Protein AF-A0A2K6MYL3-F1 (afdb_monomer_lite)

InterPro domains:
  IPR010414 Protein FRG1 [PF06229] (8-76)
  IPR010414 Protein FRG1 [PTHR12928] (8-79)

Secondary structure (DSSP, 8-state):
-----BTTB-BPBPTTS-EEEE-TT--EEEEESS--GGGB------SPP------SS-GGGSS-TTSHHHHHHHHHT--

pLDDT: mean 70.03, std 19.8, range [32.97, 95.19]

Sequence (79 aa):
MWSLHLIGKMALLASNGCFIRCNEARDIEAKSKTAAGEEMIKIRSCAERETKKKDDIPEEDKENVKQCEINYVYVFFSF

Foldseek 3Di:
DDFDDPPPWGFDADPVQFTWFADPVRDIDGDHNDDDPRRTDDDDDPDDDPDPDPDVDPPVPVDDPVCVVVVVVVVVVPD

Organism: Rhinopithecus bieti (NCBI:txid61621)

Radius of gyration: 18.35 Å; chains: 1; bounding box: 35×23×52 Å

Structure (mmCIF, N/CA/C/O backbone):
data_AF-A0A2K6MYL3-F1
#
_entry.id   AF-A0A2K6MYL3-F1
#
loop_
_atom_site.group_PDB
_atom_site.id
_atom_site.type_symbol
_atom_site.label_atom_id
_atom_site.label_alt_id
_atom_site.label_comp_id
_atom_site.label_asym_id
_atom_site.label_entity_id
_atom_site.label_seq_id
_atom_site.pdbx_PDB_ins_code
_atom_site.Cartn_x
_atom_site.Cartn_y
_atom_site.Cartn_z
_atom_site.occupancy
_atom_site.B_iso_or_equiv
_atom_site.auth_seq_id
_atom_site.auth_comp_id
_atom_site.auth_asym_id
_atom_site.auth_atom_id
_atom_site.pdbx_PDB_model_num
ATOM 1 N N . MET A 1 1 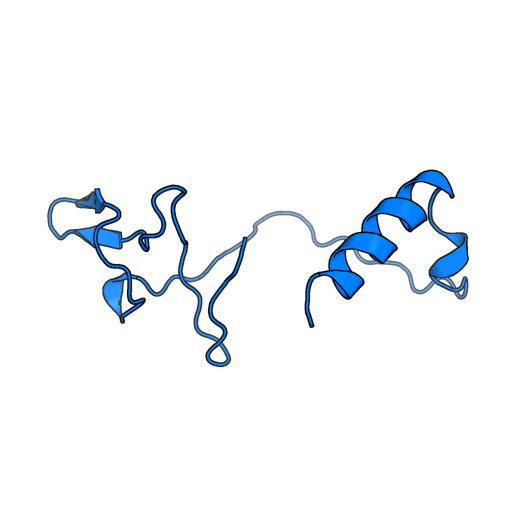? 3.637 -2.109 10.552 1.00 36.34 1 MET A N 1
ATOM 2 C CA . MET A 1 1 ? 3.387 -1.866 9.112 1.00 36.34 1 MET A CA 1
ATOM 3 C C . MET A 1 1 ? 3.598 -0.381 8.860 1.00 36.34 1 MET A C 1
ATOM 5 O O . MET A 1 1 ? 2.827 0.419 9.370 1.00 36.34 1 MET A O 1
ATOM 9 N N . TRP A 1 2 ? 4.702 -0.005 8.213 1.00 37.94 2 TRP A N 1
ATOM 10 C CA . TRP A 1 2 ? 5.133 1.392 8.108 1.00 37.94 2 TRP A CA 1
ATOM 11 C C . TRP A 1 2 ? 4.439 2.071 6.920 1.00 37.94 2 TRP A C 1
ATOM 13 O O . TRP A 1 2 ? 4.687 1.716 5.771 1.00 37.94 2 TRP A O 1
ATOM 23 N N . SER A 1 3 ? 3.549 3.024 7.203 1.00 42.84 3 SER A N 1
ATOM 24 C CA . SER A 1 3 ? 2.991 3.944 6.207 1.00 42.84 3 SER A CA 1
ATOM 25 C C . SER A 1 3 ? 3.933 5.140 6.092 1.00 42.84 3 SER A C 1
ATOM 27 O O . SER A 1 3 ? 4.146 5.840 7.080 1.00 42.84 3 SER A O 1
ATOM 29 N N . LEU A 1 4 ? 4.485 5.402 4.906 1.00 45.34 4 LEU A N 1
ATOM 30 C CA . LEU A 1 4 ? 5.215 6.644 4.637 1.00 45.34 4 LEU A CA 1
ATOM 31 C C . LEU A 1 4 ? 4.244 7.828 4.753 1.00 45.34 4 LEU A C 1
ATOM 33 O O . LEU A 1 4 ? 3.245 7.884 4.040 1.00 45.34 4 LEU A O 1
ATOM 37 N N . HIS A 1 5 ? 4.516 8.7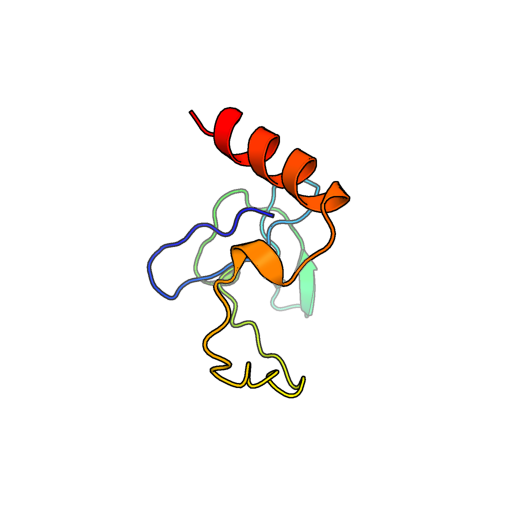41 5.686 1.00 44.81 5 HIS A N 1
ATOM 38 C CA . HIS A 1 5 ? 3.628 9.846 6.041 1.00 44.81 5 HIS A CA 1
ATOM 39 C C . HIS A 1 5 ? 4.119 11.154 5.404 1.00 44.81 5 HIS A C 1
ATOM 41 O O . HIS A 1 5 ? 4.829 11.944 6.018 1.00 44.81 5 HIS A O 1
ATOM 47 N N . LEU A 1 6 ? 3.727 11.401 4.154 1.00 51.81 6 LEU A N 1
ATOM 48 C CA . LEU A 1 6 ? 3.547 12.774 3.673 1.00 51.81 6 LEU A CA 1
ATOM 49 C C . LEU A 1 6 ? 2.138 13.165 4.121 1.00 51.81 6 LEU A C 1
ATOM 51 O O . LEU A 1 6 ? 1.202 12.458 3.769 1.00 51.81 6 LEU A O 1
ATOM 55 N N . ILE A 1 7 ? 1.989 14.214 4.936 1.00 59.78 7 ILE A N 1
ATOM 56 C CA . ILE A 1 7 ? 0.726 14.612 5.594 1.00 59.78 7 ILE A CA 1
ATOM 57 C C . ILE A 1 7 ? -0.489 14.394 4.667 1.00 59.78 7 ILE A C 1
ATOM 59 O O . ILE A 1 7 ? -0.635 15.061 3.643 1.00 59.78 7 ILE A O 1
ATOM 63 N N . GLY A 1 8 ? -1.337 13.418 5.012 1.00 71.12 8 GLY A N 1
ATOM 64 C CA . GLY A 1 8 ? -2.580 13.097 4.294 1.00 71.12 8 GLY A CA 1
ATOM 65 C C . GLY A 1 8 ? -2.480 12.126 3.106 1.00 71.12 8 GLY A C 1
ATOM 66 O O . GLY A 1 8 ? -3.512 11.803 2.520 1.00 71.12 8 GLY A O 1
ATOM 67 N N . LYS A 1 9 ? -1.289 11.630 2.754 1.00 81.06 9 LYS A N 1
ATOM 68 C CA . LYS A 1 9 ? -1.077 10.593 1.730 1.00 81.06 9 LYS A CA 1
ATOM 69 C C . LYS A 1 9 ? -0.713 9.262 2.391 1.00 81.06 9 LYS A C 1
ATOM 71 O O . LYS A 1 9 ? 0.081 9.230 3.326 1.00 81.06 9 LYS A O 1
ATOM 76 N N . MET A 1 10 ? -1.304 8.168 1.910 1.00 86.62 10 MET A N 1
ATOM 77 C CA . MET A 1 10 ? -1.086 6.812 2.425 1.00 86.62 10 MET A CA 1
ATOM 78 C C . MET A 1 10 ? -0.951 5.830 1.262 1.00 86.62 10 MET A C 1
ATOM 80 O O . MET A 1 10 ? -1.631 5.990 0.256 1.00 86.62 10 MET A O 1
ATOM 84 N N . ALA A 1 11 ? -0.127 4.797 1.423 1.00 89.44 11 ALA A N 1
ATOM 85 C CA . ALA A 1 11 ? 0.039 3.699 0.470 1.00 89.44 11 ALA A CA 1
ATOM 86 C C . ALA A 1 11 ? 0.188 2.372 1.234 1.00 89.44 11 ALA A C 1
ATOM 88 O O . ALA A 1 11 ? 0.647 2.369 2.380 1.00 89.44 11 ALA A O 1
ATOM 89 N N . LEU A 1 12 ? -0.195 1.244 0.625 1.00 89.25 12 LEU A N 1
ATOM 90 C CA . LEU A 1 12 ? -0.058 -0.084 1.242 1.00 89.25 12 LEU A CA 1
ATOM 91 C C . LEU A 1 12 ? 1.230 -0.762 0.790 1.00 89.25 12 LEU A C 1
ATOM 93 O O . LEU A 1 12 ? 1.447 -0.944 -0.404 1.00 89.25 12 LEU A O 1
ATOM 97 N N . LEU A 1 13 ? 2.046 -1.177 1.755 1.00 90.50 13 LEU A N 1
ATOM 98 C CA . LEU A 1 13 ? 3.264 -1.945 1.520 1.00 90.50 13 LEU A CA 1
ATOM 99 C C . LEU A 1 13 ? 2.968 -3.445 1.646 1.00 90.50 13 LEU A C 1
ATOM 101 O O . LEU A 1 13 ? 2.475 -3.895 2.682 1.00 90.50 13 LEU A O 1
ATOM 105 N N . ALA A 1 14 ? 3.285 -4.215 0.610 1.00 91.12 14 ALA A N 1
ATOM 106 C CA . ALA A 1 14 ? 3.211 -5.669 0.624 1.00 91.12 14 ALA A CA 1
ATOM 107 C C . ALA A 1 14 ? 4.429 -6.290 1.333 1.00 91.12 14 ALA A C 1
ATOM 109 O O . ALA A 1 14 ? 5.475 -5.660 1.501 1.00 91.12 14 ALA A O 1
ATOM 110 N N . SER A 1 15 ? 4.322 -7.566 1.714 1.00 90.75 15 SER A N 1
ATOM 111 C CA . SER A 1 15 ? 5.383 -8.299 2.427 1.00 90.75 15 SER A CA 1
ATOM 112 C C . SER A 1 15 ? 6.689 -8.442 1.637 1.00 90.75 15 SER A C 1
ATOM 114 O O . SER A 1 15 ? 7.731 -8.704 2.227 1.00 90.75 15 SER A O 1
ATOM 116 N N . ASN A 1 16 ? 6.653 -8.249 0.315 1.00 89.81 16 ASN A N 1
ATOM 117 C CA . ASN A 1 16 ? 7.838 -8.223 -0.546 1.00 89.81 16 ASN A CA 1
ATOM 118 C C . ASN A 1 16 ? 8.574 -6.865 -0.539 1.00 89.81 16 ASN A C 1
ATOM 120 O O . ASN A 1 16 ? 9.547 -6.697 -1.273 1.00 89.81 16 ASN A O 1
ATOM 124 N N . GLY A 1 17 ? 8.115 -5.896 0.260 1.00 88.12 17 GLY A N 1
ATOM 125 C CA . GLY A 1 17 ? 8.713 -4.564 0.354 1.00 88.12 17 GLY A CA 1
ATOM 126 C C . GLY A 1 17 ? 8.358 -3.628 -0.805 1.00 88.12 17 GLY A C 1
ATOM 127 O O . GLY A 1 17 ? 9.028 -2.610 -0.975 1.00 88.12 17 GLY A O 1
ATOM 128 N N . CYS A 1 18 ? 7.328 -3.949 -1.591 1.00 89.88 18 CYS A N 1
ATOM 129 C CA . CYS A 1 18 ? 6.819 -3.108 -2.673 1.00 89.88 18 CYS A CA 1
ATOM 130 C C . CYS A 1 18 ? 5.415 -2.578 -2.357 1.00 89.88 18 CYS A C 1
ATOM 132 O O . CYS A 1 18 ? 4.642 -3.206 -1.634 1.00 89.88 18 CYS A O 1
ATOM 134 N N . PHE A 1 19 ? 5.068 -1.425 -2.915 1.00 89.62 19 PHE A N 1
ATOM 135 C CA . PHE A 1 19 ? 3.749 -0.823 -2.778 1.00 89.62 19 PHE A CA 1
ATOM 136 C C . PHE A 1 19 ? 2.735 -1.463 -3.722 1.00 89.62 19 PHE A C 1
ATOM 138 O O . PHE A 1 19 ? 3.056 -1.790 -4.866 1.00 89.62 19 PHE A O 1
ATOM 145 N N . ILE A 1 20 ? 1.515 -1.633 -3.220 1.00 91.00 20 ILE A N 1
ATOM 146 C 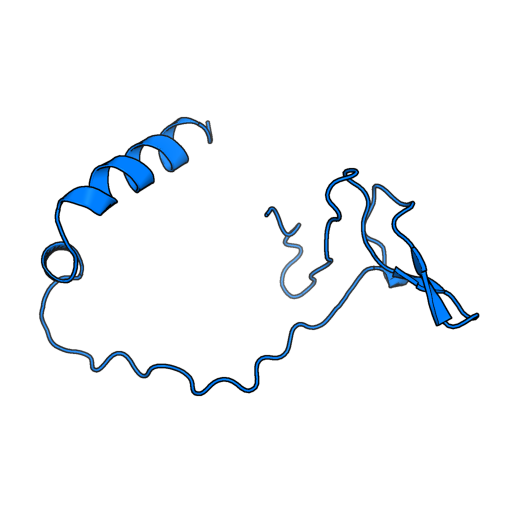CA . ILE A 1 20 ? 0.391 -2.216 -3.951 1.00 91.00 20 ILE A CA 1
ATOM 147 C C . ILE A 1 20 ? -0.250 -1.150 -4.847 1.00 91.00 20 ILE A C 1
ATOM 149 O O . ILE A 1 20 ? -0.561 -0.057 -4.374 1.00 91.00 20 ILE A O 1
ATOM 153 N N . ARG A 1 21 ? -0.519 -1.503 -6.109 1.00 91.38 21 ARG A N 1
ATOM 154 C CA . ARG A 1 21 ? -1.332 -0.714 -7.047 1.00 91.38 21 ARG A CA 1
ATOM 155 C C . ARG A 1 21 ? -2.298 -1.588 -7.845 1.00 91.38 21 ARG A C 1
ATOM 157 O O . ARG A 1 21 ? -2.183 -2.813 -7.855 1.00 91.38 21 ARG A O 1
ATOM 164 N N . CYS A 1 22 ? -3.231 -0.932 -8.530 1.00 91.81 22 CYS A N 1
ATOM 165 C CA . CYS A 1 22 ? -4.156 -1.549 -9.476 1.00 91.81 22 CYS A CA 1
ATOM 166 C C . CYS A 1 22 ? -3.851 -1.020 -10.881 1.00 91.81 22 CYS A C 1
ATOM 168 O O . CYS A 1 22 ? -3.843 0.195 -11.076 1.00 91.81 22 CYS A O 1
ATOM 170 N N . ASN A 1 23 ? -3.563 -1.910 -11.832 1.00 90.75 23 ASN A N 1
ATOM 171 C CA . ASN A 1 23 ? -3.274 -1.516 -13.212 1.00 90.75 23 ASN A CA 1
ATOM 172 C C . ASN A 1 23 ? -4.570 -1.239 -14.012 1.00 90.75 23 ASN A C 1
ATOM 174 O O . ASN A 1 23 ? -5.686 -1.465 -13.537 1.00 90.75 23 ASN A O 1
ATOM 178 N N . GLU A 1 24 ? -4.433 -0.776 -15.257 1.00 93.06 24 GLU A N 1
ATOM 179 C CA . GLU A 1 24 ? -5.577 -0.512 -16.149 1.00 93.06 24 GLU A CA 1
ATOM 180 C C . GLU A 1 24 ? -6.398 -1.775 -16.469 1.00 93.06 24 GLU A C 1
ATOM 182 O O . GLU A 1 24 ? -7.617 -1.703 -16.631 1.00 93.06 24 GLU A O 1
ATOM 187 N N . ALA A 1 25 ? -5.745 -2.941 -16.485 1.00 95.19 25 ALA A N 1
ATOM 188 C CA . ALA A 1 25 ? -6.370 -4.249 -16.671 1.00 95.19 25 ALA A CA 1
ATOM 189 C C . ALA A 1 25 ? -7.082 -4.784 -15.410 1.00 95.19 25 ALA A C 1
ATOM 191 O O . ALA A 1 25 ? -7.696 -5.846 -15.472 1.00 95.19 25 ALA A O 1
ATOM 192 N N . ARG A 1 26 ? -7.077 -4.027 -14.299 1.00 90.19 26 ARG A N 1
ATOM 193 C CA . ARG A 1 26 ? -7.637 -4.381 -12.980 1.00 90.19 26 ARG A CA 1
ATOM 194 C C . ARG A 1 26 ? -6.868 -5.461 -12.209 1.00 90.19 26 ARG A C 1
ATOM 196 O O . ARG A 1 26 ? -7.395 -5.990 -11.230 1.00 90.19 26 ARG A O 1
ATOM 203 N N . ASP A 1 27 ? -5.624 -5.737 -12.579 1.00 93.62 27 ASP A N 1
ATOM 204 C CA . ASP A 1 27 ? -4.738 -6.600 -11.803 1.00 93.62 27 A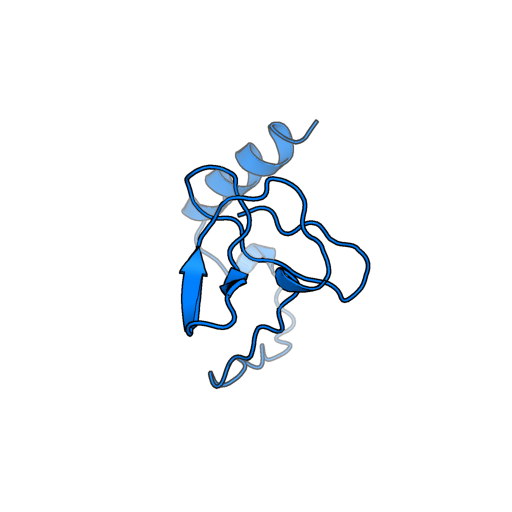SP A CA 1
ATOM 205 C C . ASP A 1 27 ? -4.150 -5.849 -10.608 1.00 93.62 27 ASP A C 1
ATOM 207 O O . ASP A 1 27 ? -3.761 -4.679 -10.700 1.00 93.62 27 ASP A O 1
ATOM 211 N N . ILE A 1 28 ? -4.033 -6.559 -9.486 1.00 93.00 28 ILE A N 1
ATOM 212 C CA . ILE A 1 28 ? -3.354 -6.071 -8.287 1.00 93.00 28 ILE A CA 1
ATOM 213 C C . ILE A 1 28 ? -1.893 -6.505 -8.354 1.00 93.00 28 ILE A C 1
ATOM 215 O O . ILE A 1 28 ? -1.592 -7.698 -8.407 1.00 93.00 28 ILE A O 1
ATOM 219 N N . GLU A 1 29 ? -0.977 -5.543 -8.303 1.00 93.62 29 GLU A N 1
ATOM 220 C CA . GLU A 1 29 ? 0.457 -5.816 -8.355 1.00 93.62 29 GLU A CA 1
ATOM 221 C C . GLU A 1 29 ? 1.249 -5.008 -7.326 1.00 93.62 29 GLU A C 1
ATOM 223 O O . GLU A 1 29 ? 0.864 -3.908 -6.935 1.00 93.62 29 GLU A O 1
ATOM 228 N N . ALA A 1 30 ? 2.384 -5.568 -6.897 1.00 92.75 30 ALA A N 1
ATOM 229 C CA . ALA A 1 30 ? 3.303 -4.948 -5.946 1.00 92.75 30 ALA A CA 1
ATOM 230 C C . ALA A 1 30 ? 4.739 -4.996 -6.485 1.00 92.75 30 ALA A C 1
ATOM 232 O O . ALA A 1 30 ? 5.514 -5.897 -6.151 1.00 92.75 30 ALA A O 1
ATOM 233 N N . LYS A 1 31 ? 5.072 -4.043 -7.364 1.00 92.81 31 LYS A N 1
ATOM 234 C CA . LYS A 1 31 ? 6.360 -3.987 -8.087 1.00 92.81 31 LYS A CA 1
ATOM 235 C C . LYS A 1 31 ? 7.250 -2.811 -7.681 1.00 92.81 31 LYS A C 1
ATOM 237 O O . LYS A 1 31 ? 8.469 -2.957 -7.675 1.00 92.81 31 LYS A O 1
ATOM 242 N N . SER A 1 32 ? 6.665 -1.659 -7.357 1.00 89.69 32 SER A N 1
ATOM 243 C CA . SER A 1 32 ? 7.420 -0.436 -7.062 1.00 89.69 32 SER A CA 1
ATOM 244 C C . SER A 1 32 ? 7.835 -0.364 -5.594 1.00 89.69 32 SER A C 1
ATOM 246 O O . SER A 1 32 ? 7.022 -0.611 -4.708 1.00 89.69 32 SER A O 1
ATOM 248 N N . LYS A 1 33 ? 9.082 0.036 -5.318 1.00 88.38 33 LYS A N 1
ATOM 249 C CA . LYS A 1 33 ? 9.562 0.353 -3.956 1.00 88.38 33 LYS A CA 1
ATOM 250 C C . LYS A 1 33 ? 9.305 1.805 -3.549 1.00 88.38 33 LYS A C 1
ATOM 252 O O . LYS A 1 33 ? 9.603 2.188 -2.423 1.00 88.38 33 LYS A O 1
ATOM 257 N N . THR A 1 34 ? 8.771 2.619 -4.455 1.00 86.69 34 THR A N 1
ATOM 258 C CA . THR A 1 34 ? 8.481 4.033 -4.220 1.00 86.69 34 THR A CA 1
ATOM 259 C C . THR A 1 34 ? 6.989 4.255 -4.384 1.00 86.69 34 THR A C 1
ATOM 261 O O . THR A 1 34 ? 6.430 3.923 -5.425 1.00 86.69 34 THR A O 1
ATOM 264 N N . ALA A 1 35 ? 6.345 4.813 -3.360 1.00 82.56 35 ALA A N 1
ATOM 265 C CA . ALA A 1 35 ? 4.941 5.186 -3.446 1.00 82.56 35 ALA A CA 1
ATOM 266 C C . ALA A 1 35 ? 4.809 6.453 -4.304 1.00 82.56 35 ALA A C 1
ATOM 268 O O . ALA A 1 35 ? 5.256 7.529 -3.896 1.00 82.56 35 ALA A O 1
ATOM 269 N N . ALA A 1 36 ? 4.207 6.322 -5.483 1.00 84.31 36 ALA A N 1
ATOM 270 C CA . ALA A 1 36 ? 3.822 7.417 -6.359 1.00 84.31 36 ALA A CA 1
ATOM 271 C C . ALA A 1 36 ? 2.289 7.547 -6.382 1.00 84.31 36 ALA A C 1
ATOM 273 O O . ALA A 1 36 ? 1.594 7.000 -5.529 1.00 84.31 36 ALA A O 1
ATOM 274 N N . GLY A 1 37 ? 1.754 8.358 -7.300 1.00 83.88 37 GLY A N 1
ATOM 275 C CA . GLY A 1 37 ? 0.329 8.706 -7.324 1.00 83.88 37 GLY A CA 1
ATOM 276 C C . GLY A 1 37 ? -0.611 7.506 -7.463 1.00 83.88 37 GLY A C 1
ATOM 277 O O . GLY A 1 37 ? -1.681 7.516 -6.864 1.00 83.88 37 GLY A O 1
ATOM 278 N N . GLU A 1 38 ? -0.200 6.475 -8.201 1.00 84.75 38 GLU A N 1
ATOM 279 C CA . GLU A 1 38 ? -0.997 5.263 -8.434 1.00 84.75 38 GLU A CA 1
ATOM 280 C C . GLU A 1 38 ? -1.065 4.349 -7.203 1.00 84.75 38 GLU A C 1
ATOM 282 O O . GLU A 1 38 ? -2.025 3.601 -7.032 1.00 84.75 38 GLU A O 1
ATOM 287 N N . GLU A 1 39 ? -0.060 4.422 -6.329 1.00 82.38 39 GLU A N 1
ATOM 288 C CA . GLU A 1 39 ? 0.013 3.676 -5.074 1.00 82.38 39 GLU A CA 1
ATOM 289 C C . GLU A 1 39 ? -0.692 4.397 -3.911 1.00 82.38 39 GLU A C 1
ATOM 291 O O . GLU A 1 39 ? -0.872 3.811 -2.838 1.00 82.38 39 GLU A O 1
ATOM 296 N N . MET A 1 40 ? -1.086 5.667 -4.091 1.00 87.50 40 MET A N 1
ATOM 297 C CA . MET A 1 40 ? -1.778 6.431 -3.053 1.00 87.50 40 MET A CA 1
ATOM 298 C C . MET A 1 40 ? -3.228 5.968 -2.910 1.00 87.50 40 MET A C 1
ATOM 300 O O . MET A 1 40 ? -4.019 6.018 -3.850 1.00 87.50 40 MET A O 1
ATOM 304 N N . ILE A 1 41 ? -3.610 5.594 -1.691 1.00 86.19 41 ILE A N 1
ATOM 305 C CA . ILE A 1 41 ? -4.944 5.098 -1.371 1.00 86.19 41 ILE A CA 1
ATOM 306 C C . ILE A 1 41 ? -5.593 5.864 -0.218 1.00 86.19 41 ILE A C 1
ATOM 308 O O . ILE A 1 41 ? -4.940 6.516 0.598 1.00 86.19 41 ILE A O 1
ATOM 312 N N . LYS A 1 42 ? -6.917 5.722 -0.114 1.00 85.44 42 LYS A N 1
ATOM 313 C CA . LYS A 1 42 ? -7.704 6.190 1.027 1.00 85.44 42 LYS A CA 1
ATOM 314 C C . LYS A 1 42 ? -8.335 5.000 1.736 1.00 85.44 42 LYS A C 1
ATOM 316 O O . LYS A 1 42 ? -9.237 4.361 1.197 1.00 85.44 42 LYS A O 1
ATOM 321 N N . ILE A 1 43 ? -7.890 4.736 2.960 1.00 84.94 43 ILE A N 1
ATOM 322 C CA . ILE A 1 43 ? -8.494 3.712 3.814 1.00 84.94 43 ILE A CA 1
ATOM 323 C C . ILE A 1 43 ? -9.805 4.269 4.378 1.00 84.94 43 ILE A C 1
ATOM 325 O O . ILE A 1 43 ? -9.850 5.385 4.898 1.00 84.94 43 ILE A O 1
ATOM 329 N N . ARG A 1 44 ? -10.888 3.500 4.252 1.00 85.00 44 ARG A N 1
ATOM 330 C CA . ARG A 1 44 ? -12.195 3.807 4.843 1.00 85.00 44 ARG A CA 1
ATOM 331 C C . ARG A 1 44 ? -12.602 2.644 5.734 1.00 85.00 44 ARG A C 1
ATOM 333 O O . ARG A 1 44 ? -12.515 1.499 5.304 1.00 85.00 44 ARG A O 1
ATOM 340 N N . SER A 1 45 ? -13.045 2.951 6.947 1.00 84.00 45 SER A N 1
ATOM 341 C CA . SER A 1 45 ? -13.648 1.975 7.852 1.00 84.00 45 SER A CA 1
ATOM 342 C C . SER A 1 45 ? -15.138 2.262 7.981 1.00 84.00 45 SER A C 1
ATOM 344 O O . SER A 1 45 ? -15.533 3.422 8.089 1.00 84.00 45 SER A O 1
ATOM 346 N N . CYS A 1 46 ? -15.945 1.204 7.960 1.00 85.75 46 CYS A N 1
ATOM 347 C CA . CYS A 1 46 ? -17.372 1.251 8.279 1.00 85.75 46 CYS A CA 1
ATOM 348 C C . CYS A 1 46 ? -17.657 0.776 9.710 1.00 85.75 46 CYS A C 1
ATOM 350 O O . CYS A 1 46 ? -18.818 0.712 10.100 1.00 85.75 46 CYS A O 1
ATOM 352 N N . ALA A 1 47 ? -16.620 0.412 10.472 1.00 84.25 47 ALA A N 1
ATOM 353 C CA . ALA A 1 47 ? -16.782 0.011 11.861 1.00 84.25 47 ALA A CA 1
ATOM 354 C C . ALA A 1 47 ? -17.248 1.202 12.707 1.00 84.25 47 ALA A C 1
ATOM 356 O O . ALA A 1 47 ? -16.793 2.334 12.501 1.00 84.25 47 ALA A O 1
ATOM 357 N N . GLU A 1 48 ? -18.141 0.934 13.660 1.00 83.44 48 GLU A N 1
ATOM 358 C CA . GLU A 1 48 ? -18.542 1.931 14.643 1.00 83.44 48 GLU A CA 1
ATOM 359 C C . GLU A 1 48 ? -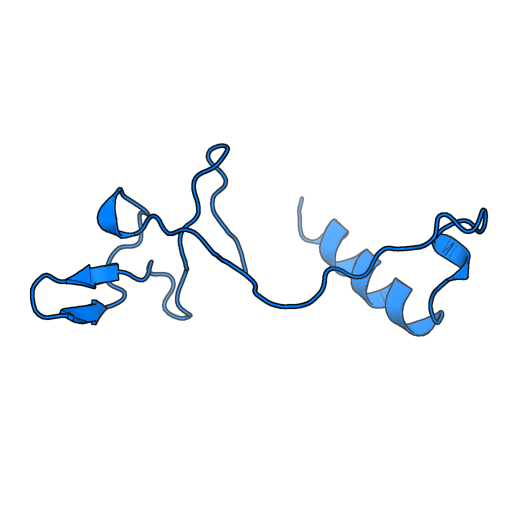17.307 2.388 15.417 1.00 83.44 48 GLU A C 1
ATOM 361 O O . GLU A 1 48 ? -16.479 1.589 15.860 1.00 83.44 48 GLU A O 1
ATOM 366 N N . ARG A 1 49 ? -17.138 3.705 15.518 1.00 75.81 49 ARG A N 1
ATOM 367 C CA . ARG A 1 49 ? -16.022 4.266 16.263 1.00 75.81 49 ARG A CA 1
ATOM 368 C C . ARG A 1 49 ? -16.328 4.088 17.738 1.00 75.81 49 ARG A C 1
ATOM 370 O O . ARG A 1 49 ? -17.274 4.698 18.227 1.00 75.81 49 ARG A O 1
ATOM 377 N N . GLU A 1 50 ? -15.497 3.332 18.447 1.00 73.38 50 GLU A N 1
ATOM 378 C CA . GLU A 1 50 ? -15.577 3.293 19.902 1.00 73.38 50 GLU A CA 1
ATOM 379 C C . GLU A 1 50 ? -15.391 4.711 20.451 1.00 73.38 50 GLU A C 1
ATOM 381 O O . GLU A 1 50 ? -14.314 5.317 20.386 1.00 73.38 50 GLU A O 1
ATOM 386 N N . THR A 1 51 ? -16.473 5.285 20.965 1.00 57.12 51 THR A N 1
ATOM 387 C CA . THR A 1 51 ? -16.405 6.502 21.756 1.00 57.12 51 THR A CA 1
ATOM 388 C C . THR A 1 51 ? -15.859 6.100 23.115 1.00 57.12 51 THR A C 1
ATOM 390 O O . THR A 1 51 ? -16.620 5.646 23.971 1.00 57.12 51 THR A O 1
ATOM 393 N N . LYS A 1 52 ? -14.545 6.251 23.331 1.00 60.75 52 LYS A N 1
ATOM 394 C CA . LYS A 1 52 ? -14.002 6.253 24.693 1.00 60.75 52 LYS A CA 1
ATOM 395 C C . LYS A 1 52 ? -14.785 7.320 25.464 1.00 60.75 52 LYS A C 1
ATOM 397 O O . LYS A 1 52 ? -14.638 8.515 25.191 1.00 60.75 52 LYS A O 1
ATOM 402 N N . LYS A 1 53 ? -15.662 6.897 26.380 1.00 55.88 53 LYS A N 1
ATOM 403 C CA . LYS A 1 53 ? -16.193 7.796 27.403 1.00 55.88 53 LYS A CA 1
ATOM 404 C C . LYS A 1 53 ? -14.972 8.374 28.110 1.00 55.88 53 LYS A C 1
ATOM 406 O O . LYS A 1 53 ? -14.027 7.644 28.420 1.00 55.88 53 LYS A O 1
ATOM 411 N N . LYS A 1 54 ? -14.948 9.696 28.273 1.00 52.50 54 LYS A N 1
ATOM 412 C CA . LYS A 1 54 ? -13.951 10.369 29.104 1.00 52.50 54 LYS A CA 1
ATOM 413 C C . LYS A 1 54 ? -14.257 10.010 30.555 1.00 52.50 54 LYS A C 1
ATOM 415 O O . LYS A 1 54 ? -14.839 10.806 31.275 1.00 52.50 54 LYS A O 1
ATOM 420 N N . ASP A 1 55 ? -13.946 8.783 30.938 1.00 48.34 55 ASP A N 1
ATOM 421 C CA . ASP A 1 55 ? -13.876 8.422 32.341 1.00 48.34 55 ASP A CA 1
ATOM 422 C C . ASP A 1 55 ? -12.503 8.895 32.811 1.00 48.34 55 ASP A C 1
ATOM 424 O O . ASP A 1 55 ? -11.501 8.455 32.229 1.00 48.34 55 ASP A O 1
ATOM 428 N N . ASP A 1 56 ? -12.502 9.797 33.803 1.00 56.12 56 ASP A N 1
ATOM 429 C CA . ASP A 1 56 ? -11.385 10.447 34.526 1.00 56.12 56 ASP A CA 1
ATOM 430 C C . ASP A 1 56 ? -10.426 9.455 35.223 1.00 56.12 56 ASP A C 1
ATOM 432 O O . ASP A 1 56 ? -9.918 9.687 36.316 1.00 56.12 56 ASP A O 1
ATOM 436 N N . ILE A 1 57 ? -10.189 8.303 34.609 1.00 57.91 57 ILE A N 1
ATOM 437 C CA . ILE A 1 57 ? -9.244 7.296 35.062 1.00 57.91 57 ILE A CA 1
ATOM 438 C C . ILE A 1 57 ? -8.035 7.405 34.126 1.00 57.91 57 ILE A C 1
ATOM 440 O O . ILE A 1 57 ? -8.221 7.262 32.906 1.00 57.91 57 ILE A O 1
ATOM 444 N N . PRO A 1 58 ? -6.829 7.684 34.654 1.00 58.38 58 PRO A N 1
ATOM 445 C CA . PRO A 1 58 ? -5.614 7.752 33.855 1.00 58.38 58 PRO A CA 1
ATOM 446 C C . PRO A 1 58 ? -5.430 6.453 33.066 1.00 58.38 58 PRO A C 1
ATOM 448 O O . PRO A 1 58 ? -5.727 5.359 33.542 1.00 58.38 58 PRO A O 1
ATOM 451 N N . GLU A 1 59 ? -4.981 6.586 31.819 1.00 55.19 59 GLU A N 1
ATOM 452 C CA . GLU A 1 59 ? -4.906 5.490 30.840 1.00 55.19 59 GLU A CA 1
ATOM 453 C C . GLU A 1 59 ? -3.970 4.349 31.291 1.00 55.19 59 GLU A C 1
ATOM 455 O O . GLU A 1 59 ? -4.081 3.234 30.792 1.00 55.19 59 GLU A O 1
ATOM 460 N N . GLU A 1 60 ? -3.125 4.613 32.294 1.00 52.19 60 GLU A N 1
ATOM 461 C CA . GLU A 1 60 ? -2.205 3.668 32.939 1.00 52.19 60 GLU A CA 1
ATOM 462 C C . GLU A 1 60 ? -2.903 2.572 33.767 1.00 52.19 60 GLU A C 1
ATOM 464 O O . GLU A 1 60 ? -2.364 1.476 33.885 1.00 52.19 60 GLU A O 1
ATOM 469 N N . ASP A 1 61 ? -4.118 2.817 34.272 1.00 51.78 61 ASP A N 1
ATOM 470 C CA . ASP A 1 61 ? -4.863 1.853 35.103 1.00 51.78 61 ASP A CA 1
ATOM 471 C C . ASP A 1 61 ? -5.925 1.057 34.316 1.00 51.78 61 ASP A C 1
ATOM 473 O O . ASP A 1 61 ? -6.625 0.212 34.881 1.00 51.78 61 ASP A O 1
ATOM 477 N N . LYS A 1 62 ? -6.090 1.317 33.007 1.00 57.22 62 LYS A N 1
ATOM 478 C CA . LYS A 1 62 ? -7.174 0.717 32.204 1.00 57.22 62 LYS A CA 1
ATOM 479 C C . LYS A 1 62 ? -6.835 -0.613 31.534 1.00 57.22 62 LYS A C 1
ATOM 481 O O . LYS A 1 62 ? -7.762 -1.244 31.028 1.00 57.22 62 LYS A O 1
ATOM 486 N N . GLU A 1 63 ? -5.587 -1.088 31.537 1.00 46.28 63 GLU A N 1
ATOM 487 C CA . GLU A 1 63 ? -5.288 -2.374 30.897 1.00 46.28 63 GLU A CA 1
ATOM 488 C C . GLU A 1 63 ? -4.219 -3.228 31.598 1.00 46.28 63 GLU A C 1
ATOM 490 O O . GLU A 1 63 ? -3.246 -2.759 32.177 1.00 46.28 63 GLU A O 1
ATOM 495 N N . ASN A 1 64 ? -4.477 -4.536 31.551 1.00 50.84 64 ASN A N 1
ATOM 496 C CA . ASN A 1 64 ? -3.774 -5.659 32.160 1.00 50.84 64 ASN A CA 1
ATOM 497 C C . ASN A 1 64 ? -2.233 -5.567 32.065 1.00 50.84 64 ASN A C 1
ATOM 499 O O . ASN A 1 64 ? -1.666 -5.562 30.972 1.00 50.84 64 ASN A O 1
ATOM 503 N N . VAL A 1 65 ? -1.574 -5.621 33.232 1.00 52.50 65 VAL A N 1
ATOM 504 C CA . VAL A 1 65 ? -0.121 -5.506 33.509 1.00 52.50 65 VAL A CA 1
ATOM 505 C C . VAL A 1 65 ? 0.797 -6.285 32.546 1.00 52.50 65 VAL A C 1
ATOM 507 O O . VAL A 1 65 ? 1.962 -5.939 32.376 1.00 52.50 65 VAL A O 1
ATOM 510 N N . LYS A 1 66 ? 0.291 -7.316 31.862 1.00 53.69 66 LYS A N 1
ATOM 511 C CA . LYS A 1 66 ? 1.062 -8.149 30.925 1.00 53.69 66 LYS A CA 1
ATOM 512 C C . LYS A 1 66 ? 1.298 -7.534 29.538 1.00 53.69 66 LYS A C 1
ATOM 514 O O . LYS A 1 66 ? 2.101 -8.077 28.787 1.00 53.69 66 LYS A O 1
ATOM 519 N N . GLN A 1 67 ? 0.623 -6.440 29.173 1.00 49.28 67 GLN A N 1
ATOM 520 C CA . GLN A 1 67 ? 0.828 -5.783 27.870 1.00 49.28 67 GLN A CA 1
ATOM 521 C C . GLN A 1 67 ? 1.823 -4.609 27.907 1.00 49.28 67 GLN A C 1
ATOM 523 O O . GLN A 1 67 ? 2.337 -4.217 26.856 1.00 49.28 67 GLN A O 1
ATOM 528 N N . CYS A 1 68 ? 2.186 -4.106 29.093 1.00 43.41 68 CYS A N 1
ATOM 529 C CA . CYS A 1 68 ? 3.190 -3.046 29.241 1.00 43.41 68 CYS A CA 1
ATOM 530 C C . CYS A 1 68 ? 4.597 -3.480 28.789 1.00 43.41 68 CYS A C 1
ATOM 532 O O . CYS A 1 68 ? 5.343 -2.665 28.244 1.00 43.41 68 CYS A O 1
ATOM 534 N N . GLU A 1 69 ? 4.952 -4.762 28.942 1.00 49.19 69 GLU A N 1
ATOM 535 C CA . GLU A 1 69 ? 6.275 -5.278 28.549 1.00 49.19 69 GLU A CA 1
ATOM 536 C C . GLU A 1 69 ? 6.505 -5.248 27.029 1.00 49.19 69 GLU A C 1
ATOM 538 O O . GLU A 1 69 ? 7.640 -5.098 26.580 1.00 49.19 69 GLU A O 1
ATOM 543 N N . ILE A 1 70 ? 5.444 -5.316 26.217 1.00 51.22 70 ILE A N 1
ATOM 544 C CA . ILE A 1 70 ? 5.567 -5.323 24.750 1.00 51.22 70 ILE A CA 1
ATOM 545 C C . ILE A 1 70 ? 5.786 -3.900 24.213 1.00 51.22 70 ILE A C 1
ATOM 547 O O . ILE A 1 70 ? 6.542 -3.703 23.259 1.00 51.22 70 ILE A O 1
ATOM 551 N N . ASN A 1 71 ? 5.180 -2.892 24.848 1.00 47.41 71 ASN A N 1
ATOM 552 C CA . ASN A 1 71 ? 5.299 -1.500 24.411 1.00 47.41 71 ASN A CA 1
ATOM 553 C C . ASN A 1 71 ? 6.671 -0.882 24.753 1.00 47.41 71 ASN A C 1
ATOM 555 O O . ASN A 1 71 ? 7.161 -0.030 24.014 1.00 47.41 71 ASN A O 1
ATOM 559 N N . TYR A 1 72 ? 7.340 -1.347 25.816 1.00 45.31 72 TYR A N 1
ATOM 560 C CA . TYR A 1 72 ? 8.680 -0.860 26.177 1.00 45.31 72 TYR A CA 1
ATOM 561 C C . TYR A 1 72 ? 9.766 -1.262 25.165 1.00 45.31 72 TYR A C 1
ATOM 563 O O . TYR A 1 72 ? 10.702 -0.500 24.923 1.00 45.31 72 TYR A O 1
ATOM 571 N N . VAL A 1 73 ? 9.634 -2.429 24.526 1.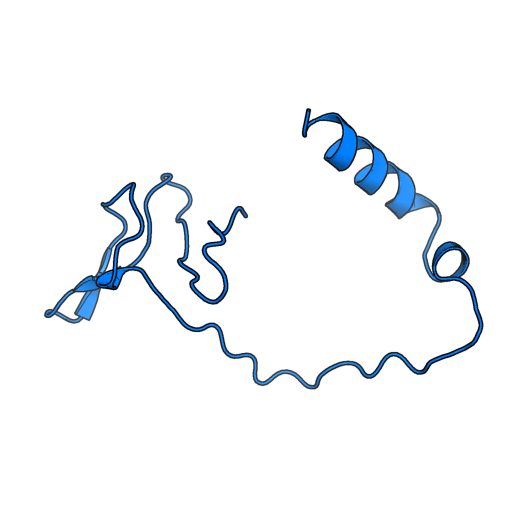00 47.41 73 VAL A N 1
ATOM 572 C CA . VAL A 1 73 ? 10.636 -2.938 23.571 1.00 47.41 73 VAL A CA 1
ATOM 573 C C . VAL A 1 73 ? 10.540 -2.236 22.209 1.00 47.41 73 VAL A C 1
ATOM 575 O O . VAL A 1 73 ? 11.560 -2.020 21.554 1.00 47.41 73 VAL A O 1
ATOM 578 N N . TYR A 1 74 ? 9.343 -1.813 21.787 1.00 49.53 74 TYR A N 1
ATOM 579 C CA . TYR A 1 74 ? 9.144 -1.221 20.457 1.00 49.53 74 TYR A CA 1
ATOM 580 C C . TYR A 1 74 ? 9.617 0.239 20.358 1.00 49.53 74 TYR A C 1
ATOM 582 O O . TYR A 1 74 ? 10.023 0.684 19.286 1.00 49.53 74 TYR A O 1
ATOM 590 N N . VAL A 1 75 ? 9.629 0.972 21.478 1.00 48.06 75 VAL A N 1
ATOM 591 C CA . VAL A 1 75 ? 10.199 2.329 21.552 1.00 48.06 75 VAL A CA 1
ATOM 592 C C . VAL A 1 75 ? 11.734 2.288 21.534 1.00 48.06 75 VAL A C 1
ATOM 594 O O . VAL A 1 75 ? 12.367 3.179 20.976 1.00 48.06 75 VAL A O 1
ATOM 597 N N . PHE A 1 76 ? 12.351 1.233 22.077 1.00 43.38 76 PHE A N 1
ATOM 598 C CA . PHE A 1 76 ? 13.809 1.147 22.224 1.00 43.38 76 PHE A CA 1
ATOM 599 C C . PHE A 1 76 ? 14.554 0.718 20.950 1.00 43.38 76 PHE A C 1
ATOM 601 O O . PHE A 1 76 ? 15.732 1.025 20.796 1.00 43.38 76 PHE A O 1
ATOM 608 N N . PHE A 1 77 ? 13.878 0.044 20.016 1.00 32.97 77 PHE A N 1
ATOM 609 C CA . PHE A 1 77 ? 14.450 -0.356 18.720 1.00 32.97 77 PHE A CA 1
ATOM 610 C C . PHE A 1 77 ? 14.252 0.696 17.613 1.00 32.97 77 PHE A C 1
ATOM 612 O O . PHE A 1 77 ? 14.518 0.427 16.443 1.00 32.97 77 PHE A O 1
ATOM 619 N N . SER A 1 78 ? 13.747 1.876 17.988 1.00 46.31 78 SER A N 1
ATOM 620 C CA . SER A 1 78 ? 13.465 3.005 17.101 1.00 46.31 78 SER A CA 1
ATOM 621 C C . SER A 1 78 ? 14.364 4.217 17.405 1.00 46.31 78 SER A C 1
ATOM 623 O O . SER A 1 78 ? 13.904 5.356 17.294 1.00 46.31 78 SER A O 1
ATOM 625 N N . PHE A 1 79 ? 15.622 3.956 17.787 1.00 38.50 79 PHE A N 1
ATOM 626 C CA . PHE A 1 79 ? 16.740 4.910 17.740 1.00 38.50 79 PHE A CA 1
ATOM 627 C C . PHE A 1 79 ? 17.555 4.722 16.458 1.00 38.50 79 PHE A C 1
ATOM 629 O O . PHE A 1 79 ? 17.765 3.552 16.064 1.00 38.50 79 PHE A O 1
#